Protein AF-A0A9E2R4L1-F1 (afdb_monomer)

Foldseek 3Di:
DVVVVVVVVVVVVVVVVCCVQVPDFQQDDQCVVFP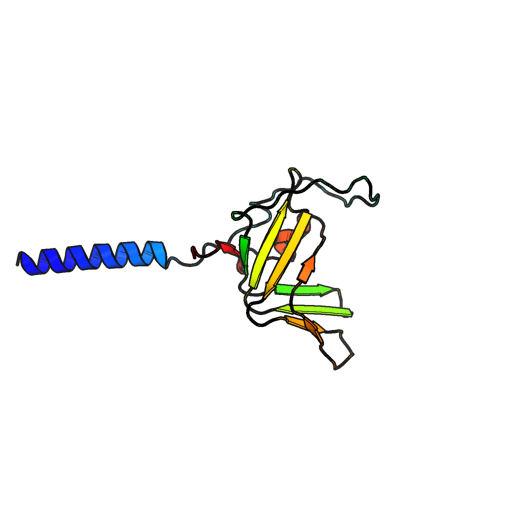APDPDDDPDPVPDDDKDWDPQQKWKFQKFWDDDDQAKIKIAGIWIKGFIHDNRGTFKMKTAGPVFIWIDHHPDPDIDTGGMDIDGDDRVCCCVRGPSVGIGHDNDD

Sequence (141 aa):
MKKILWIVAALAVVLGLAAIVYGPPRNIDLLRRYPTTLTAGAVQPDQARPWQFGPEDVFQLSRFCLQVGDQLKVETGPAKLGIGYCRDGAVWAIVIPAEGGKLSRFGVGASEDIAHVWLRFHPRQIDRLFPPTTVSAASAT

Nearest PDB structures (foldseek):
  4leh-assembly1_C  TM=2.969E-01  e=1.687E+00  [Clostridium] scindens ATCC 35704
  6gb6-assembly1_A  TM=3.590E-01  e=1.137E+00  Mus musculus
  3p4o-assembly2_D  TM=3.772E-01  e=1.137E+00  Mus musculus
  5oqh-assembly2_B  TM=3.725E-01  e=1.137E+00  Mus musculus
  7fj7-assembly1_B  TM=2.885E-01  e=3.320E+00  Klebsiella pneumoniae

pLDDT: mean 87.54, std 12.52, range [42.22,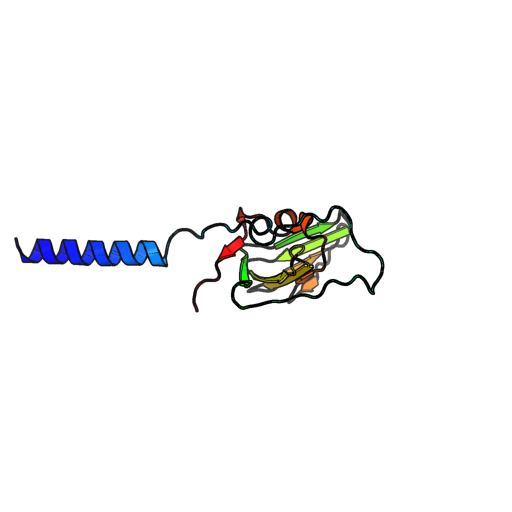 98.38]

Radius of gyration: 20.44 Å; Cα contacts (8 Å, |Δi|>4): 247; chains: 1; bounding box: 53×32×68 Å

Structure (mmCIF, N/CA/C/O backbone):
data_AF-A0A9E2R4L1-F1
#
_entry.id   AF-A0A9E2R4L1-F1
#
loop_
_atom_site.group_PDB
_atom_site.id
_atom_site.type_symbol
_atom_site.label_atom_id
_atom_site.label_alt_id
_atom_site.label_comp_id
_atom_site.label_asym_id
_atom_site.label_entity_id
_atom_site.label_seq_id
_atom_site.pdbx_PDB_ins_code
_atom_site.Cartn_x
_atom_site.Cartn_y
_atom_site.Cartn_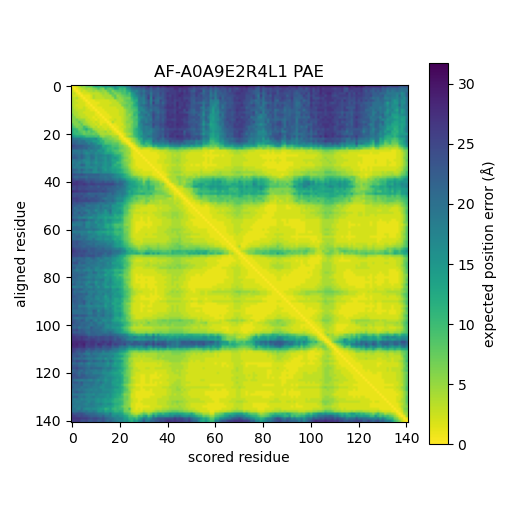z
_atom_site.occupancy
_atom_site.B_iso_or_equiv
_atom_site.auth_seq_id
_atom_site.auth_comp_id
_atom_site.auth_asym_id
_atom_site.auth_atom_id
_atom_site.pdbx_PDB_model_num
ATOM 1 N N . MET A 1 1 ? -29.889 14.119 -44.409 1.00 60.28 1 MET A N 1
ATOM 2 C CA . MET A 1 1 ? -29.086 12.883 -44.229 1.00 60.28 1 MET A CA 1
ATOM 3 C C . MET A 1 1 ? -27.635 13.166 -43.831 1.00 60.28 1 MET A C 1
ATOM 5 O O . MET A 1 1 ? -27.230 12.715 -42.772 1.00 60.28 1 MET A O 1
ATOM 9 N N . LYS A 1 2 ? -26.873 13.978 -44.582 1.00 60.66 2 LYS A N 1
ATOM 10 C CA . LYS A 1 2 ? -25.452 14.280 -44.283 1.00 60.66 2 LYS A CA 1
ATOM 11 C C . LYS A 1 2 ? -25.197 14.863 -42.877 1.00 60.66 2 LYS A C 1
ATOM 13 O O . LYS A 1 2 ? -24.277 14.426 -42.206 1.00 60.66 2 LYS A O 1
ATOM 18 N N . LYS A 1 3 ? -26.041 15.788 -42.394 1.00 61.03 3 LYS A N 1
ATOM 19 C CA . LYS A 1 3 ? -25.921 16.394 -41.045 1.00 61.03 3 LYS A CA 1
ATOM 20 C C . LYS A 1 3 ? -26.089 15.383 -39.899 1.00 61.03 3 LYS A C 1
ATOM 22 O O . LYS A 1 3 ? -25.375 15.470 -38.912 1.00 61.03 3 LYS A O 1
ATOM 27 N N . ILE A 1 4 ? -26.988 14.411 -40.057 1.00 68.19 4 ILE A N 1
ATOM 28 C CA . ILE A 1 4 ? -27.225 13.350 -39.063 1.00 68.19 4 ILE A CA 1
ATOM 29 C C . ILE A 1 4 ? -26.000 12.432 -38.978 1.00 68.19 4 ILE A C 1
ATOM 31 O O . ILE A 1 4 ? -25.573 12.087 -37.884 1.00 68.19 4 ILE A O 1
ATOM 35 N N . LEU A 1 5 ? -25.374 12.124 -40.118 1.00 71.88 5 LEU A N 1
ATOM 36 C CA . LEU A 1 5 ? -24.152 11.321 -40.166 1.00 71.88 5 LEU A CA 1
ATOM 37 C C . LEU A 1 5 ? -22.973 11.998 -39.438 1.00 71.88 5 LEU A C 1
ATOM 39 O O . LEU A 1 5 ? -22.251 11.331 -38.704 1.00 71.88 5 LEU A O 1
ATOM 43 N N . TRP A 1 6 ? -22.816 13.321 -39.577 1.00 69.88 6 TRP A N 1
ATOM 44 C CA . TRP A 1 6 ? -21.791 14.085 -38.849 1.00 69.88 6 TRP A CA 1
ATOM 45 C C . TRP A 1 6 ? -22.034 14.126 -37.337 1.00 69.88 6 TRP A C 1
ATOM 47 O O . TRP A 1 6 ? -21.083 14.007 -36.570 1.00 69.88 6 TRP A O 1
ATOM 57 N N . ILE A 1 7 ? -23.292 14.249 -36.902 1.00 77.00 7 ILE A N 1
ATOM 58 C CA . ILE A 1 7 ? -23.648 14.241 -35.474 1.00 77.00 7 ILE A CA 1
ATOM 59 C C . ILE A 1 7 ? -23.361 12.869 -34.856 1.00 77.00 7 ILE A C 1
ATOM 61 O O . ILE A 1 7 ? -22.771 12.794 -33.783 1.00 77.00 7 ILE A O 1
ATOM 65 N N . VAL A 1 8 ? -23.720 11.784 -35.548 1.00 77.88 8 VAL A N 1
ATOM 66 C CA . VAL A 1 8 ? -23.454 10.416 -35.077 1.00 77.88 8 VAL A CA 1
ATOM 67 C C . VAL A 1 8 ? -21.949 10.144 -34.998 1.00 77.88 8 VAL A C 1
ATOM 69 O O . VAL A 1 8 ? -21.483 9.589 -34.006 1.00 77.88 8 VAL A O 1
ATOM 72 N N . ALA A 1 9 ? -21.173 10.588 -35.992 1.00 75.62 9 ALA A N 1
ATOM 73 C CA . ALA A 1 9 ? -19.717 10.452 -35.975 1.00 75.62 9 ALA A CA 1
ATOM 74 C C . ALA A 1 9 ? -19.071 11.251 -34.828 1.00 75.62 9 ALA A C 1
ATOM 76 O O . ALA A 1 9 ? -18.224 10.720 -34.114 1.00 75.62 9 ALA A O 1
ATOM 77 N N . ALA A 1 10 ? -19.502 12.496 -34.604 1.00 78.69 10 ALA A N 1
ATOM 78 C C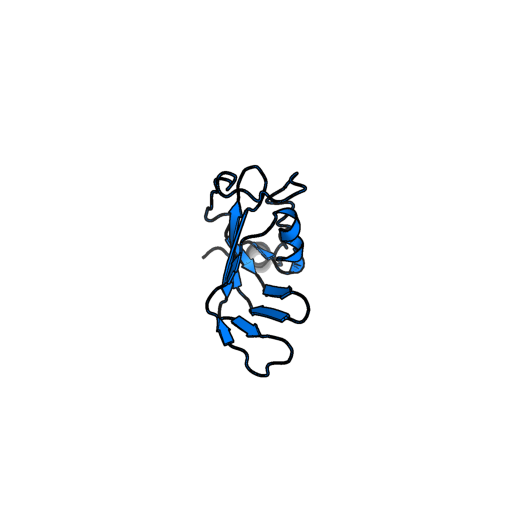A . ALA A 1 10 ? -19.007 13.317 -33.501 1.00 78.69 10 ALA A CA 1
ATOM 79 C C . ALA A 1 10 ? -19.344 12.703 -32.130 1.00 78.69 10 ALA A C 1
ATOM 81 O O . ALA A 1 10 ? -18.486 12.648 -31.251 1.00 78.69 10 ALA A O 1
ATOM 82 N N . LEU A 1 11 ? -20.561 12.174 -31.963 1.00 82.25 11 LEU A N 1
ATOM 83 C CA . LEU A 1 11 ? -20.983 11.517 -30.725 1.00 82.25 11 LEU A CA 1
ATOM 84 C C . LEU A 1 11 ? -20.169 10.243 -30.443 1.00 82.25 11 LEU A C 1
ATOM 86 O O . LEU A 1 11 ? -19.769 10.014 -29.304 1.00 82.25 11 LEU A O 1
ATOM 90 N N . ALA A 1 12 ? -19.869 9.445 -31.471 1.00 79.25 12 ALA A N 1
ATOM 91 C CA . ALA A 1 12 ? -19.036 8.250 -31.335 1.00 79.25 12 ALA A CA 1
ATOM 92 C C . ALA A 1 12 ? -17.595 8.581 -30.908 1.00 79.25 12 ALA A C 1
ATOM 94 O O . ALA A 1 12 ? -17.023 7.873 -30.081 1.00 79.25 12 ALA A O 1
ATOM 95 N N . VAL A 1 13 ? -17.023 9.680 -31.414 1.00 83.00 13 VAL A N 1
ATOM 96 C CA . VAL A 1 13 ? -15.686 10.151 -31.012 1.00 83.00 13 VAL A CA 1
ATOM 97 C C . VAL A 1 13 ? -15.677 10.613 -29.554 1.00 83.00 13 VAL A C 1
ATOM 99 O O . VAL A 1 13 ? -14.777 10.241 -28.804 1.00 83.00 13 VAL A O 1
ATOM 102 N N . VAL A 1 14 ? -16.697 11.363 -29.124 1.00 80.00 14 VAL A N 1
ATOM 103 C CA . VAL A 1 14 ? -16.821 11.815 -27.727 1.00 80.00 14 VAL A CA 1
ATOM 104 C C . VAL A 1 14 ? -16.988 10.628 -26.776 1.00 80.00 14 VAL A C 1
ATOM 106 O O . VAL A 1 14 ? -16.314 10.572 -25.750 1.00 80.00 14 VAL A O 1
ATOM 109 N N . LEU A 1 15 ? -17.822 9.645 -27.129 1.00 74.81 15 LEU A N 1
ATOM 110 C CA . LEU A 1 15 ? -18.002 8.427 -26.332 1.00 74.81 15 LEU A CA 1
ATOM 111 C C . LEU A 1 15 ? -16.727 7.571 -26.278 1.00 74.81 15 LEU A C 1
ATOM 113 O O . LEU A 1 15 ? -16.385 7.056 -25.216 1.00 74.81 15 LEU A O 1
ATOM 117 N N . GLY A 1 16 ? -15.993 7.454 -27.389 1.00 69.00 16 GLY A N 1
ATOM 118 C CA . GLY A 1 16 ? -14.711 6.747 -27.431 1.00 69.00 16 GLY A CA 1
ATOM 119 C C . GLY A 1 16 ? -13.643 7.404 -26.553 1.00 69.00 16 GLY A C 1
ATOM 120 O O . GLY A 1 16 ? -12.958 6.718 -25.798 1.00 69.00 16 GLY A O 1
ATOM 121 N N . LEU A 1 17 ? -13.544 8.736 -26.587 1.00 68.56 17 LEU A N 1
ATOM 122 C CA . LEU A 1 17 ? -12.639 9.501 -25.724 1.00 68.56 17 LEU A CA 1
ATOM 123 C C . LEU A 1 17 ? -13.037 9.398 -24.247 1.00 68.56 17 LEU A C 1
ATOM 125 O O . LEU A 1 17 ? -12.174 9.188 -23.397 1.00 68.56 17 LEU A O 1
ATOM 129 N N . ALA A 1 18 ? -14.333 9.462 -23.936 1.00 64.94 18 ALA A N 1
ATOM 130 C CA . ALA A 1 18 ? -14.827 9.272 -22.576 1.00 64.94 18 ALA A CA 1
ATOM 131 C C . ALA A 1 18 ? -14.498 7.868 -22.043 1.00 64.94 18 ALA A C 1
ATOM 133 O O . ALA A 1 18 ? -14.073 7.740 -20.903 1.00 64.94 18 ALA A O 1
ATOM 134 N N . ALA A 1 19 ? -14.602 6.815 -22.856 1.00 59.84 19 ALA A N 1
ATOM 135 C CA . ALA A 1 19 ? -14.234 5.461 -22.437 1.00 59.84 19 ALA A CA 1
ATOM 136 C C . ALA A 1 19 ? -12.723 5.288 -22.170 1.00 59.84 19 ALA A C 1
ATOM 138 O O . ALA A 1 19 ? -12.340 4.449 -21.357 1.00 59.84 19 ALA A O 1
ATOM 139 N N . ILE A 1 20 ? -11.863 6.077 -22.825 1.00 61.88 20 ILE A N 1
ATOM 140 C CA . ILE A 1 20 ? -10.413 6.085 -22.568 1.00 61.88 20 ILE A CA 1
ATOM 141 C C . ILE A 1 20 ? -10.096 6.823 -21.260 1.00 61.88 20 ILE A C 1
ATOM 143 O O . ILE A 1 20 ? -9.261 6.360 -20.487 1.00 61.88 20 ILE A O 1
ATOM 147 N N . VAL A 1 21 ? -10.775 7.944 -20.997 1.00 61.41 21 VAL A N 1
ATOM 148 C CA . VAL A 1 21 ? -10.563 8.771 -19.795 1.00 61.41 21 VAL A CA 1
ATOM 149 C C . VAL A 1 21 ? -11.216 8.159 -18.548 1.00 61.41 21 VAL A C 1
ATOM 151 O O . VAL A 1 21 ? -10.644 8.212 -17.465 1.00 61.41 21 VAL A O 1
ATOM 154 N N . TYR A 1 22 ? -12.389 7.544 -18.702 1.00 60.16 22 TYR A N 1
ATOM 155 C CA . TYR A 1 22 ? -13.217 6.991 -17.621 1.00 60.16 22 TYR A CA 1
ATOM 156 C C . TYR A 1 22 ? -13.308 5.461 -17.656 1.00 60.16 22 TYR A C 1
ATOM 158 O O . TYR A 1 22 ? -14.245 4.878 -17.106 1.00 60.16 22 TYR A O 1
ATOM 166 N N . GLY A 1 23 ? -12.362 4.794 -18.322 1.00 58.12 23 GLY A N 1
ATOM 167 C CA . GLY A 1 23 ? -12.271 3.338 -18.287 1.00 58.12 23 GLY A CA 1
ATOM 168 C C . GLY A 1 23 ? -12.199 2.831 -16.840 1.00 58.12 23 GLY A C 1
ATOM 169 O O . GLY A 1 23 ? -11.690 3.541 -15.968 1.00 58.12 23 GLY A O 1
ATOM 170 N N . PRO A 1 24 ? -12.708 1.618 -16.552 1.00 59.19 24 PRO A N 1
ATOM 171 C CA . PRO A 1 24 ? -12.675 1.083 -15.200 1.00 59.19 24 PRO A CA 1
ATOM 172 C C . PRO A 1 24 ? -11.231 1.085 -14.681 1.00 59.19 24 PRO A C 1
ATOM 174 O O . PRO A 1 24 ? -10.313 0.777 -15.455 1.00 59.19 24 PRO A O 1
ATOM 177 N N . PRO A 1 25 ? -11.014 1.432 -13.398 1.00 62.41 25 PRO A N 1
ATOM 178 C CA . PRO A 1 25 ? -9.681 1.464 -12.824 1.00 62.41 25 PRO A CA 1
ATOM 179 C C . PRO A 1 25 ? -9.023 0.108 -13.058 1.00 62.41 25 PRO A C 1
ATOM 181 O O . PRO A 1 25 ? -9.527 -0.938 -12.644 1.00 62.41 25 PRO A O 1
ATOM 184 N N . ARG A 1 26 ? -7.908 0.116 -13.792 1.00 76.94 26 ARG A N 1
ATOM 185 C CA . ARG A 1 26 ? -7.116 -1.094 -13.968 1.00 76.94 26 ARG A CA 1
ATOM 186 C C . ARG A 1 26 ? -6.462 -1.387 -12.631 1.00 76.94 26 ARG A C 1
ATOM 188 O O . ARG A 1 26 ? -5.591 -0.638 -12.196 1.00 76.94 26 ARG A O 1
ATOM 195 N N . ASN A 1 27 ? -6.920 -2.461 -12.003 1.00 89.88 27 ASN A N 1
ATOM 196 C CA . ASN A 1 27 ? -6.319 -3.001 -10.798 1.00 89.88 27 ASN A CA 1
ATOM 197 C C . ASN A 1 27 ? -4.837 -3.297 -11.052 1.00 89.88 27 ASN A C 1
ATOM 199 O O . ASN A 1 27 ? -4.494 -3.937 -12.052 1.00 89.88 27 ASN A O 1
ATOM 203 N N . ILE A 1 28 ? -3.966 -2.810 -10.173 1.00 93.94 28 ILE A N 1
ATOM 204 C CA . ILE A 1 28 ? -2.518 -2.988 -10.285 1.00 93.94 28 ILE A CA 1
ATOM 205 C C . ILE A 1 28 ? -2.075 -4.051 -9.289 1.00 93.94 28 ILE A C 1
ATOM 207 O O . ILE A 1 28 ? -2.278 -3.928 -8.086 1.00 93.94 28 ILE A O 1
ATOM 211 N N . ASP A 1 29 ? -1.429 -5.083 -9.815 1.00 96.25 29 ASP A N 1
ATOM 212 C CA . ASP A 1 29 ? -0.709 -6.079 -9.031 1.00 96.25 29 ASP A CA 1
ATOM 213 C C . ASP A 1 29 ? 0.678 -5.520 -8.677 1.00 96.25 29 ASP A C 1
ATOM 215 O O . ASP A 1 29 ? 1.542 -5.343 -9.547 1.00 96.25 29 ASP A O 1
ATOM 219 N N . LEU A 1 30 ? 0.864 -5.182 -7.399 1.00 97.56 30 LEU A N 1
ATOM 220 C CA . LEU A 1 30 ? 2.085 -4.544 -6.925 1.00 97.56 30 LEU A CA 1
ATOM 221 C C . LEU A 1 30 ? 3.241 -5.532 -6.780 1.00 97.56 30 LEU A C 1
ATOM 223 O O . LEU A 1 30 ? 4.384 -5.128 -6.989 1.00 97.56 30 LEU A O 1
ATOM 227 N N . LEU A 1 31 ? 2.992 -6.810 -6.488 1.00 97.25 31 LEU A N 1
ATOM 228 C CA . LEU A 1 31 ? 4.052 -7.818 -6.491 1.00 97.25 31 LEU A CA 1
ATOM 229 C C . LEU A 1 31 ? 4.577 -8.072 -7.904 1.00 97.25 31 LEU A C 1
ATOM 231 O O . LEU A 1 31 ? 5.777 -8.271 -8.091 1.00 97.25 31 LEU A O 1
ATOM 235 N N . ARG A 1 32 ? 3.712 -8.006 -8.920 1.00 96.69 32 ARG A N 1
ATOM 236 C CA . ARG A 1 32 ? 4.142 -8.047 -10.321 1.00 96.69 32 ARG A CA 1
ATOM 237 C C . ARG A 1 32 ? 4.899 -6.783 -10.725 1.00 96.69 32 ARG A C 1
ATOM 239 O O . ARG A 1 32 ? 5.833 -6.871 -11.522 1.00 96.69 32 ARG A O 1
ATOM 246 N N . ARG A 1 33 ? 4.510 -5.616 -10.197 1.00 96.62 33 ARG A N 1
ATOM 247 C CA . ARG A 1 33 ? 5.198 -4.335 -10.440 1.00 96.62 33 ARG A CA 1
ATOM 248 C C . ARG A 1 33 ? 6.575 -4.275 -9.772 1.00 96.62 33 ARG A C 1
ATOM 250 O O . ARG A 1 33 ? 7.513 -3.786 -10.397 1.00 96.62 33 ARG A O 1
ATOM 257 N N . TYR A 1 34 ? 6.694 -4.790 -8.549 1.00 97.19 34 TYR A N 1
ATOM 258 C CA . TYR A 1 34 ? 7.913 -4.816 -7.737 1.00 97.19 34 TYR A CA 1
ATOM 259 C C . TYR A 1 34 ? 8.256 -6.259 -7.328 1.00 97.19 34 TYR A C 1
ATOM 261 O O . TYR A 1 34 ? 8.094 -6.631 -6.159 1.00 97.19 34 TYR A O 1
ATOM 269 N N . PRO A 1 35 ? 8.725 -7.093 -8.275 1.00 97.00 35 PRO A N 1
ATOM 270 C CA . PRO A 1 35 ? 8.990 -8.499 -8.010 1.00 97.00 35 PRO A CA 1
ATOM 271 C C . PRO A 1 35 ? 10.102 -8.672 -6.977 1.00 97.00 35 PRO A C 1
ATOM 273 O O . PRO A 1 35 ? 11.017 -7.858 -6.861 1.00 97.00 35 PRO A O 1
ATOM 276 N N . THR A 1 36 ? 10.042 -9.777 -6.239 1.00 95.62 36 THR A N 1
ATOM 277 C CA . THR A 1 36 ? 11.040 -10.106 -5.223 1.00 95.62 36 THR A CA 1
ATOM 278 C C . THR A 1 36 ? 11.385 -11.587 -5.247 1.00 95.62 36 THR A C 1
ATOM 280 O O . THR A 1 36 ? 10.514 -12.451 -5.357 1.00 95.62 36 THR A O 1
ATOM 283 N N . THR A 1 37 ? 12.668 -11.892 -5.086 1.00 94.38 37 THR A N 1
ATOM 284 C CA . THR A 1 37 ? 13.159 -13.256 -4.846 1.00 94.38 37 THR A CA 1
ATOM 285 C C . THR A 1 37 ? 13.474 -13.498 -3.372 1.00 94.38 37 THR A C 1
ATOM 287 O O . THR A 1 37 ? 13.697 -14.643 -2.981 1.00 94.38 37 THR A O 1
ATOM 290 N N . LEU A 1 38 ? 13.437 -12.453 -2.534 1.00 89.69 38 LEU A N 1
ATOM 291 C CA . LEU A 1 38 ? 13.780 -12.540 -1.118 1.00 89.69 38 LEU A CA 1
ATOM 292 C C . LEU A 1 38 ? 12.834 -13.490 -0.393 1.00 89.69 38 LEU A C 1
ATOM 294 O O . LEU A 1 38 ? 11.617 -13.395 -0.536 1.00 89.69 38 LEU A O 1
ATOM 298 N N . THR A 1 39 ? 13.398 -14.404 0.386 1.00 87.00 39 THR A N 1
ATOM 299 C CA . THR A 1 39 ? 12.668 -15.401 1.181 1.00 87.00 39 THR A CA 1
ATOM 300 C C . THR A 1 39 ? 12.664 -15.079 2.672 1.00 87.00 39 THR A C 1
ATOM 302 O O . THR A 1 39 ? 11.833 -15.621 3.396 1.00 87.00 39 THR A O 1
ATOM 305 N N . ALA A 1 40 ? 13.574 -14.215 3.125 1.00 84.44 40 ALA A N 1
ATOM 306 C CA . ALA A 1 40 ? 13.778 -13.874 4.524 1.00 84.44 40 ALA A CA 1
ATOM 307 C C . ALA A 1 40 ? 14.116 -12.387 4.697 1.00 84.44 40 ALA A C 1
ATOM 309 O O . ALA A 1 40 ? 14.636 -11.730 3.790 1.00 84.44 40 ALA A O 1
ATOM 310 N N . GLY A 1 41 ? 13.823 -11.868 5.891 1.00 76.31 41 GLY A N 1
ATOM 311 C CA . GLY A 1 41 ? 14.218 -10.523 6.295 1.00 76.31 41 GLY A CA 1
ATOM 312 C C . GLY A 1 41 ? 15.704 -10.437 6.644 1.00 76.31 41 GLY A C 1
ATOM 313 O O . GLY A 1 41 ? 16.315 -11.414 7.071 1.00 76.31 41 GLY A O 1
ATOM 314 N N . ALA A 1 42 ? 16.263 -9.242 6.487 1.00 76.31 42 ALA A N 1
ATOM 315 C CA . ALA A 1 42 ? 17.555 -8.880 7.049 1.00 76.31 42 ALA A CA 1
ATOM 316 C C . ALA A 1 42 ? 17.342 -8.332 8.467 1.00 76.31 42 ALA A C 1
ATOM 318 O O . ALA A 1 42 ? 16.466 -7.492 8.672 1.00 76.31 42 ALA A O 1
ATOM 319 N N . VAL A 1 43 ? 18.116 -8.818 9.437 1.00 76.00 43 VAL A N 1
ATOM 320 C CA . VAL A 1 43 ? 18.008 -8.408 10.852 1.00 76.00 43 VAL A CA 1
ATOM 321 C C . VAL A 1 43 ? 19.096 -7.418 11.269 1.00 76.00 43 VAL A C 1
ATOM 323 O O . VAL A 1 43 ? 19.017 -6.848 12.353 1.00 76.00 43 VAL A O 1
ATOM 326 N N . GLN A 1 44 ? 20.102 -7.197 10.419 1.00 82.38 44 GLN A N 1
ATOM 327 C CA . GLN A 1 44 ? 21.215 -6.292 10.699 1.00 82.38 44 GLN A CA 1
ATOM 328 C C . GLN A 1 44 ? 20.960 -4.916 10.046 1.00 82.38 44 GLN A C 1
ATOM 330 O O . GLN A 1 44 ? 20.580 -4.867 8.873 1.00 82.38 44 GLN A O 1
ATOM 335 N N . PRO A 1 45 ? 21.125 -3.791 10.770 1.00 77.56 45 PRO A N 1
ATOM 336 C CA . PRO A 1 45 ? 20.806 -2.457 10.245 1.00 77.56 45 PRO A CA 1
ATOM 337 C C . PRO A 1 45 ? 21.612 -2.029 9.010 1.00 77.56 45 PRO A C 1
ATOM 339 O O . PRO A 1 45 ? 21.092 -1.321 8.151 1.00 77.56 45 PRO A O 1
ATOM 342 N N . ASP A 1 46 ? 22.862 -2.472 8.897 1.00 82.62 46 ASP A N 1
ATOM 343 C CA . ASP A 1 46 ? 23.760 -2.228 7.760 1.00 82.62 46 ASP A CA 1
ATOM 344 C C . ASP A 1 46 ? 23.326 -2.955 6.475 1.00 82.62 46 ASP A C 1
ATOM 346 O O . ASP A 1 46 ? 23.762 -2.610 5.379 1.00 82.62 46 ASP A O 1
ATOM 350 N N . GLN A 1 47 ? 22.399 -3.907 6.587 1.00 82.06 47 GLN A N 1
ATOM 351 C CA . GLN A 1 47 ? 21.761 -4.586 5.459 1.00 82.06 47 GLN A CA 1
ATOM 352 C C . GLN A 1 47 ? 20.507 -3.850 4.953 1.00 82.06 47 GLN A C 1
ATOM 354 O O . GLN A 1 47 ? 19.762 -4.383 4.120 1.00 82.06 47 GLN A O 1
ATOM 359 N N . ALA A 1 48 ? 20.238 -2.633 5.443 1.00 81.12 48 ALA A N 1
ATOM 360 C CA . ALA A 1 48 ? 19.183 -1.790 4.900 1.00 81.12 48 ALA A CA 1
ATOM 361 C C . ALA A 1 48 ? 19.426 -1.544 3.403 1.00 81.12 48 ALA A C 1
ATOM 363 O O . ALA A 1 48 ? 20.454 -1.015 2.987 1.00 81.12 48 ALA A O 1
ATOM 364 N N . ARG A 1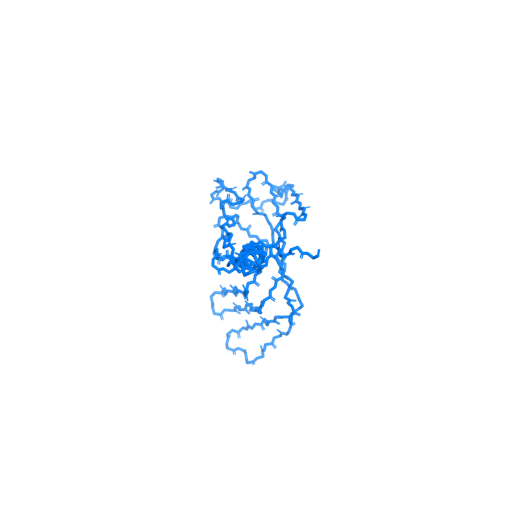 49 ? 18.457 -1.937 2.572 1.00 84.25 49 ARG A N 1
ATOM 365 C CA . ARG A 1 49 ? 18.577 -1.797 1.118 1.00 84.25 49 ARG A CA 1
ATOM 366 C C . ARG A 1 49 ? 18.413 -0.326 0.709 1.00 84.25 49 ARG A C 1
ATOM 368 O O . ARG A 1 49 ? 17.496 0.324 1.227 1.00 84.25 49 ARG A O 1
ATOM 375 N N . PRO A 1 50 ? 19.236 0.182 -0.230 1.00 90.19 50 PRO A N 1
ATOM 376 C CA . PRO A 1 50 ? 18.992 1.484 -0.842 1.00 90.19 50 PRO A CA 1
ATOM 377 C C . PRO A 1 50 ? 17.638 1.454 -1.547 1.00 90.19 50 PRO A C 1
ATOM 379 O O . PRO A 1 50 ? 17.200 0.388 -1.979 1.00 90.19 50 PRO A O 1
ATOM 382 N N . TRP A 1 51 ? 16.974 2.598 -1.660 1.00 94.44 51 TRP A N 1
ATOM 383 C CA . TRP A 1 51 ? 15.656 2.680 -2.277 1.00 94.44 51 TRP A CA 1
ATOM 384 C C . TRP A 1 51 ? 15.519 3.916 -3.151 1.00 94.44 51 TRP A C 1
ATOM 386 O O . TRP A 1 51 ? 16.206 4.914 -2.948 1.00 94.44 51 TRP A O 1
ATOM 396 N N . GLN A 1 52 ? 14.607 3.823 -4.109 1.00 97.25 52 GLN A N 1
ATOM 397 C CA . GLN A 1 52 ? 14.178 4.912 -4.972 1.00 97.25 52 GLN A CA 1
ATOM 398 C C . GLN A 1 52 ? 12.651 5.027 -4.943 1.00 97.25 52 GLN A C 1
ATOM 400 O O . GLN A 1 52 ? 11.954 4.093 -4.536 1.00 97.25 52 GLN A O 1
ATOM 405 N N . PHE A 1 53 ? 12.157 6.199 -5.326 1.00 97.19 53 PHE A N 1
ATOM 406 C CA . PHE A 1 53 ? 10.741 6.539 -5.375 1.00 97.19 53 PHE A CA 1
ATOM 407 C C . PHE A 1 53 ? 10.545 7.658 -6.399 1.00 97.19 53 PHE A C 1
ATOM 409 O O . PHE A 1 53 ? 11.246 8.671 -6.335 1.00 97.19 53 PHE A O 1
ATOM 416 N N . GLY A 1 54 ? 9.611 7.467 -7.326 1.00 95.56 54 GLY A N 1
ATOM 417 C CA . GLY A 1 54 ? 9.236 8.446 -8.339 1.00 95.56 54 GLY A CA 1
ATOM 418 C C . GLY A 1 54 ? 7.717 8.621 -8.460 1.00 95.56 54 GLY A C 1
ATOM 419 O O . GLY A 1 54 ? 6.944 7.903 -7.820 1.00 95.56 54 GLY A O 1
ATOM 420 N N . PRO A 1 55 ? 7.256 9.585 -9.277 1.00 94.75 55 PRO A N 1
ATOM 421 C CA . PRO A 1 55 ? 5.830 9.807 -9.529 1.00 94.75 55 PRO A CA 1
ATOM 422 C C . PRO A 1 55 ? 5.083 8.565 -10.045 1.00 94.75 55 PRO A C 1
ATOM 424 O O . PRO A 1 55 ? 3.896 8.405 -9.772 1.00 94.75 55 PRO A O 1
ATOM 427 N N . GLU A 1 56 ? 5.764 7.671 -10.763 1.00 94.75 56 GLU A N 1
ATOM 428 C CA . GLU A 1 56 ? 5.224 6.409 -11.280 1.00 94.75 56 GLU A CA 1
ATOM 429 C C . GLU A 1 56 ? 4.970 5.342 -10.205 1.00 94.75 56 GLU A C 1
ATOM 431 O O . GLU A 1 56 ? 4.333 4.324 -10.487 1.00 94.75 56 GLU A O 1
ATOM 436 N N . ASP A 1 57 ? 5.470 5.566 -8.989 1.00 97.25 57 ASP A N 1
ATOM 437 C CA . ASP A 1 57 ? 5.282 4.695 -7.827 1.00 97.25 57 ASP A CA 1
ATOM 438 C C . ASP A 1 57 ? 4.184 5.218 -6.889 1.00 97.25 57 ASP A C 1
ATOM 440 O O . ASP A 1 57 ? 4.075 4.792 -5.733 1.00 97.25 57 ASP A O 1
ATOM 444 N N . VAL A 1 58 ? 3.380 6.163 -7.390 1.00 97.19 58 VAL A N 1
ATOM 445 C CA . VAL A 1 58 ? 2.186 6.684 -6.730 1.00 97.19 58 VAL A CA 1
ATOM 446 C C . VAL A 1 58 ? 0.938 6.039 -7.329 1.00 97.19 58 VAL A C 1
ATOM 448 O O . VAL A 1 58 ? 0.698 6.068 -8.535 1.00 97.19 58 VAL A O 1
ATOM 451 N N . PHE A 1 59 ? 0.102 5.497 -6.452 1.00 96.94 59 PHE A N 1
ATOM 452 C CA . PHE A 1 59 ? -1.119 4.772 -6.781 1.00 96.94 59 PHE A CA 1
ATOM 453 C C . PHE A 1 59 ? -2.314 5.330 -6.009 1.00 96.94 59 PHE A C 1
ATOM 455 O O . PHE A 1 59 ? -2.162 6.052 -5.020 1.00 96.94 59 PHE A O 1
ATOM 462 N N . GLN A 1 60 ? -3.514 4.952 -6.440 1.00 97.12 60 GLN A N 1
ATOM 463 C CA . GLN A 1 60 ? -4.739 5.132 -5.667 1.00 97.12 60 GLN A CA 1
ATOM 464 C C . GLN A 1 60 ? -5.105 3.832 -4.961 1.00 97.12 60 GLN A C 1
ATOM 466 O O . GLN A 1 60 ? -5.104 2.761 -5.570 1.00 97.12 60 GLN A O 1
ATOM 471 N N . LEU A 1 61 ? -5.462 3.947 -3.687 1.00 97.06 61 LEU A N 1
ATOM 472 C CA . LEU A 1 61 ? -6.060 2.901 -2.875 1.00 97.06 61 LEU A CA 1
ATOM 473 C C . LEU A 1 61 ? -7.532 3.216 -2.641 1.00 97.06 61 LEU A C 1
ATOM 475 O O . LEU A 1 61 ? -7.869 4.319 -2.220 1.00 97.06 61 LEU A O 1
ATOM 479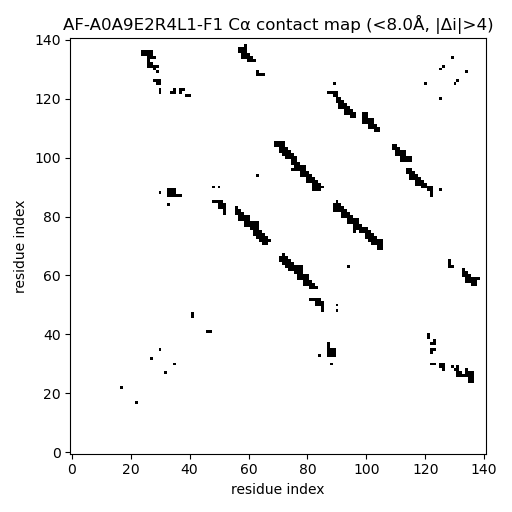 N N . SER A 1 62 ? -8.409 2.234 -2.832 1.00 96.81 62 SER A N 1
ATOM 480 C CA . SER A 1 62 ? -9.816 2.372 -2.432 1.00 96.81 62 SER A CA 1
ATOM 481 C C . SER A 1 62 ? -10.005 2.279 -0.914 1.00 96.81 62 SER A C 1
ATOM 483 O O . SER A 1 62 ? -10.945 2.859 -0.376 1.00 96.81 62 SER A O 1
ATOM 485 N N . ARG A 1 63 ? -9.114 1.553 -0.225 1.00 97.00 63 ARG A N 1
ATOM 486 C CA . ARG A 1 63 ? -9.037 1.419 1.236 1.00 97.00 63 ARG A CA 1
ATOM 487 C C . ARG A 1 63 ? -7.695 0.821 1.655 1.00 97.00 63 ARG A C 1
ATOM 489 O O . ARG A 1 63 ? -7.074 0.108 0.867 1.00 97.00 63 ARG A O 1
ATOM 496 N N . PHE A 1 64 ? -7.309 1.020 2.911 1.00 97.75 64 PHE A N 1
ATOM 497 C CA . PHE A 1 64 ? -6.212 0.289 3.550 1.00 97.75 64 PHE A CA 1
ATOM 498 C C . PHE A 1 64 ? -6.708 -0.379 4.833 1.00 97.75 64 PHE A C 1
ATOM 500 O O . PHE A 1 64 ? -7.455 0.225 5.599 1.00 97.75 64 PHE A O 1
ATOM 507 N N . CYS A 1 65 ? -6.305 -1.629 5.063 1.00 96.50 65 CYS A N 1
ATOM 508 C CA . CYS A 1 65 ? -6.625 -2.363 6.282 1.00 96.50 65 CYS A CA 1
ATOM 509 C C . CYS A 1 65 ? -5.450 -3.261 6.669 1.00 96.50 65 CYS A C 1
ATOM 511 O O . CYS A 1 65 ? -5.131 -4.217 5.962 1.00 96.50 65 CYS A O 1
ATOM 513 N N . LEU A 1 66 ? -4.847 -2.989 7.821 1.00 95.19 66 LEU A N 1
ATOM 514 C CA . LEU A 1 66 ? -3.844 -3.846 8.438 1.00 95.19 66 LEU A CA 1
ATOM 515 C C . LEU A 1 66 ? -4.374 -4.329 9.781 1.00 95.19 66 LEU A C 1
ATOM 517 O O . LEU A 1 66 ? -4.716 -3.521 10.637 1.00 95.19 66 LEU A O 1
ATOM 521 N N . GLN A 1 67 ? -4.386 -5.644 9.976 1.00 93.25 67 GLN A N 1
ATOM 522 C CA . GLN A 1 67 ? -4.724 -6.262 11.251 1.00 93.25 67 GLN A CA 1
ATOM 523 C C . GLN A 1 67 ? -3.587 -7.180 11.706 1.00 93.25 67 GLN A C 1
ATOM 525 O O . GLN A 1 67 ? -3.138 -8.048 10.951 1.00 93.25 67 GLN A O 1
ATOM 530 N N . VAL A 1 68 ? -3.133 -6.988 12.945 1.00 89.19 68 VAL A N 1
ATOM 531 C CA . VAL A 1 68 ? -2.097 -7.800 13.596 1.00 89.19 68 VAL A CA 1
ATOM 532 C C . VAL A 1 68 ? -2.726 -8.511 14.791 1.00 89.19 68 VAL A C 1
ATOM 534 O O . VAL A 1 68 ? -2.854 -7.943 15.879 1.00 89.19 68 VAL A O 1
ATOM 537 N N . GLY A 1 69 ? -3.161 -9.753 14.556 1.00 87.06 69 GLY A N 1
ATOM 538 C CA . GLY A 1 69 ? -3.928 -10.536 15.528 1.00 87.06 69 GLY A CA 1
ATOM 539 C C . GLY A 1 69 ? -5.150 -9.767 16.038 1.00 87.06 69 GLY A C 1
ATOM 540 O O . GLY A 1 69 ? -5.810 -9.060 15.276 1.00 87.06 69 GLY A O 1
ATOM 541 N N . ASP A 1 70 ? -5.378 -9.852 17.346 1.00 82.88 70 ASP A N 1
ATOM 542 C CA . ASP A 1 70 ? -6.415 -9.092 18.055 1.00 82.88 70 ASP A CA 1
ATOM 543 C C . ASP A 1 70 ? -5.817 -7.887 18.800 1.00 82.88 70 ASP A C 1
ATOM 545 O O . ASP A 1 70 ? -6.371 -7.386 19.767 1.00 82.88 70 ASP A O 1
ATOM 549 N N . GLN A 1 71 ? -4.627 -7.423 18.422 1.00 85.56 71 GLN A N 1
ATOM 550 C CA . GLN A 1 71 ? -3.940 -6.367 19.174 1.00 85.56 71 GLN A CA 1
ATOM 551 C C . GLN A 1 71 ? -4.018 -5.015 18.487 1.00 85.56 71 GLN A C 1
ATOM 553 O O . GLN A 1 71 ? -4.037 -3.988 19.161 1.00 85.56 71 GLN A O 1
ATOM 558 N N . LEU A 1 72 ? -4.048 -5.009 17.157 1.00 90.50 72 LEU A N 1
ATOM 559 C CA . LEU A 1 72 ? -3.923 -3.789 16.383 1.00 90.50 72 LEU A CA 1
ATOM 560 C C . LEU A 1 72 ? -4.710 -3.897 15.088 1.00 90.50 72 LEU A C 1
ATOM 562 O O . LEU A 1 72 ? -4.542 -4.859 14.333 1.00 90.50 72 LEU A O 1
ATOM 566 N N . LYS A 1 73 ? -5.501 -2.869 14.806 1.00 94.56 73 LYS A N 1
ATOM 567 C CA . LYS A 1 73 ? -6.146 -2.672 13.519 1.00 94.56 73 LYS A CA 1
ATOM 568 C C . LYS A 1 73 ? -5.955 -1.229 13.067 1.00 94.56 73 LYS A C 1
ATOM 570 O O . LYS A 1 73 ? -6.255 -0.297 13.809 1.00 94.56 73 LYS A O 1
ATOM 575 N N . VAL A 1 74 ? -5.443 -1.070 11.853 1.00 95.75 74 VAL A N 1
ATOM 576 C CA . VAL A 1 74 ? -5.319 0.208 11.152 1.00 95.75 74 VAL A CA 1
ATOM 577 C C . VAL A 1 74 ? -6.251 0.165 9.959 1.00 95.75 74 VAL A C 1
ATOM 579 O O . VAL A 1 74 ? -6.122 -0.731 9.125 1.00 95.75 74 VAL A O 1
ATOM 582 N N . GLU A 1 75 ? -7.153 1.131 9.858 1.00 96.62 75 GLU A N 1
ATOM 583 C CA . GLU A 1 75 ? -8.081 1.247 8.737 1.00 96.62 75 GLU A CA 1
ATOM 584 C C . GLU A 1 75 ? -8.119 2.662 8.187 1.00 96.62 75 GLU A C 1
ATOM 586 O O . GLU A 1 75 ? -8.112 3.641 8.930 1.00 96.62 75 GLU A O 1
ATOM 591 N N . THR A 1 76 ? -8.195 2.767 6.866 1.00 97.12 76 THR A N 1
ATOM 592 C CA . THR A 1 76 ? -8.396 4.036 6.170 1.00 97.12 76 THR A CA 1
ATOM 593 C C . THR A 1 76 ? -9.405 3.846 5.045 1.00 97.12 76 THR A C 1
ATOM 595 O O . THR A 1 76 ? -9.502 2.763 4.457 1.00 97.12 76 THR A O 1
ATOM 598 N N . GLY A 1 77 ? -10.112 4.923 4.703 1.00 95.69 77 GLY A N 1
ATOM 599 C CA . GLY A 1 77 ? -10.859 5.014 3.450 1.00 95.69 77 GLY A CA 1
ATOM 600 C C . GLY A 1 77 ? -9.931 5.160 2.232 1.00 95.69 77 GLY A C 1
ATOM 601 O O . GLY A 1 77 ? -8.756 4.768 2.303 1.00 95.69 77 GLY A O 1
ATOM 602 N N . PRO A 1 78 ? -10.434 5.741 1.127 1.00 97.12 78 PRO A N 1
ATOM 603 C CA . PRO A 1 78 ? -9.631 6.034 -0.053 1.00 97.12 78 PRO A CA 1
ATOM 604 C C . PRO A 1 78 ? -8.356 6.809 0.288 1.00 97.12 78 PRO A C 1
ATOM 606 O O . PRO A 1 78 ? -8.361 7.702 1.140 1.00 97.12 78 PRO A O 1
ATOM 609 N N . ALA A 1 79 ? -7.254 6.462 -0.369 1.00 97.44 79 ALA A N 1
ATOM 610 C CA . ALA A 1 79 ? -5.936 6.991 -0.048 1.00 97.44 79 ALA A CA 1
ATOM 611 C C . ALA A 1 79 ? -5.026 7.048 -1.276 1.00 97.44 79 ALA A C 1
ATOM 613 O O . ALA A 1 79 ? -5.158 6.251 -2.200 1.00 97.44 79 ALA A O 1
ATOM 614 N N . LYS A 1 80 ? -4.029 7.932 -1.244 1.00 97.75 80 LYS A N 1
ATOM 615 C CA . LYS A 1 80 ? -2.854 7.810 -2.112 1.00 97.75 80 LYS A CA 1
ATOM 616 C C . LYS A 1 80 ? -1.864 6.838 -1.480 1.00 97.75 80 LYS A C 1
ATOM 618 O O . LYS A 1 80 ? -1.660 6.857 -0.266 1.00 97.75 80 LYS A O 1
ATOM 623 N N . LEU A 1 81 ? -1.233 6.018 -2.307 1.00 98.19 81 LEU A N 1
ATOM 624 C CA . LEU A 1 81 ? -0.204 5.062 -1.911 1.00 98.19 81 LEU A CA 1
ATOM 625 C C . LEU A 1 81 ? 1.098 5.403 -2.620 1.00 98.19 81 LEU A C 1
ATOM 627 O O . LEU A 1 81 ? 1.117 5.448 -3.843 1.00 98.19 81 LEU A O 1
ATOM 631 N N . GLY A 1 82 ? 2.173 5.608 -1.869 1.00 98.19 82 GLY A N 1
ATOM 632 C CA . GLY A 1 82 ? 3.529 5.676 -2.412 1.00 98.19 82 GLY A CA 1
ATOM 633 C C . GLY A 1 82 ? 4.306 4.411 -2.069 1.00 98.19 82 GLY A C 1
ATOM 634 O O . GLY A 1 82 ? 4.255 3.968 -0.920 1.00 98.19 82 GLY A O 1
ATOM 635 N N . ILE A 1 83 ? 5.032 3.848 -3.037 1.00 98.38 83 ILE A N 1
ATOM 636 C CA . ILE A 1 83 ? 5.890 2.672 -2.838 1.00 98.38 83 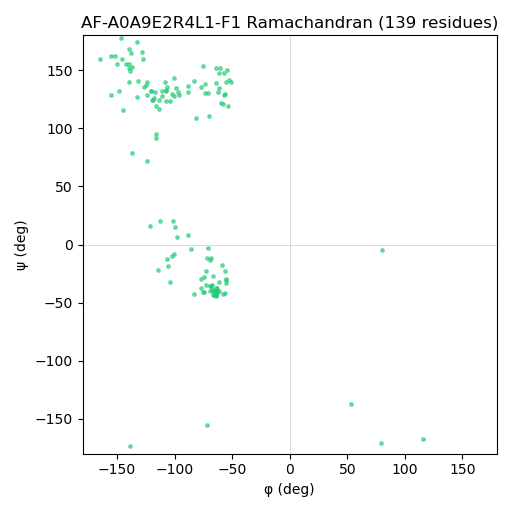ILE A CA 1
ATOM 637 C C . ILE A 1 83 ? 7.353 3.031 -3.078 1.00 98.38 83 ILE A C 1
ATOM 639 O O . ILE A 1 83 ? 7.747 3.369 -4.188 1.00 98.38 83 ILE A O 1
ATOM 643 N N . GLY A 1 84 ? 8.187 2.873 -2.055 1.00 97.81 84 GLY A N 1
ATOM 644 C CA . GLY A 1 84 ? 9.630 2.865 -2.251 1.00 97.81 84 GLY A CA 1
ATOM 645 C C . GLY A 1 84 ? 10.129 1.469 -2.547 1.00 97.81 84 GLY A C 1
ATOM 646 O O . GLY A 1 84 ? 9.757 0.506 -1.868 1.00 97.81 84 GLY A O 1
ATOM 647 N N . TYR A 1 85 ? 11.021 1.353 -3.520 1.00 97.44 85 TYR A N 1
ATOM 648 C CA . TYR A 1 85 ? 11.510 0.060 -3.979 1.00 97.44 85 TYR A CA 1
ATOM 649 C C . TYR A 1 85 ? 13.004 0.077 -4.264 1.00 97.44 85 TYR A C 1
ATOM 651 O O . TYR A 1 85 ? 13.659 1.118 -4.309 1.00 97.44 85 TYR A O 1
ATOM 659 N N . CYS A 1 86 ? 13.543 -1.118 -4.452 1.00 94.81 86 CYS A N 1
ATOM 660 C CA . CYS A 1 86 ? 14.871 -1.341 -4.988 1.00 94.81 86 CYS A CA 1
ATOM 661 C C . CYS A 1 86 ? 14.834 -2.517 -5.969 1.00 94.81 86 CYS A C 1
ATOM 663 O O . CYS A 1 86 ? 13.769 -3.066 -6.259 1.00 94.81 86 CYS A O 1
ATOM 665 N N . ARG A 1 87 ? 16.002 -2.952 -6.452 1.00 93.56 87 ARG A N 1
ATOM 666 C CA . ARG A 1 87 ? 16.104 -4.112 -7.355 1.00 93.56 87 ARG A CA 1
ATOM 667 C C . ARG A 1 87 ? 15.500 -5.407 -6.790 1.00 93.56 87 ARG A C 1
ATOM 669 O O . ARG A 1 87 ? 15.190 -6.307 -7.555 1.00 93.56 87 ARG A O 1
ATOM 676 N N . ASP A 1 88 ? 15.379 -5.510 -5.465 1.00 93.25 88 ASP A N 1
ATOM 677 C CA . ASP A 1 88 ? 14.903 -6.710 -4.770 1.00 93.25 88 ASP A CA 1
ATOM 678 C C . ASP A 1 88 ? 13.406 -6.640 -4.400 1.00 93.25 88 ASP A C 1
ATOM 680 O O . ASP A 1 88 ? 12.906 -7.520 -3.691 1.00 93.25 88 ASP A O 1
ATOM 684 N N . GLY A 1 89 ? 12.700 -5.599 -4.853 1.00 95.81 89 GLY A N 1
ATOM 685 C CA . GLY A 1 89 ? 11.265 -5.395 -4.652 1.00 95.81 89 GLY A CA 1
ATOM 686 C C . GLY A 1 89 ? 10.931 -4.161 -3.810 1.00 95.81 89 GLY A C 1
ATOM 687 O O . GLY A 1 89 ? 11.776 -3.300 -3.554 1.00 95.81 89 GLY A O 1
ATOM 688 N N . ALA A 1 90 ? 9.673 -4.069 -3.379 1.00 96.94 90 ALA A N 1
ATOM 689 C CA . ALA A 1 90 ? 9.177 -2.971 -2.551 1.00 96.94 90 ALA A CA 1
ATOM 690 C C . ALA A 1 90 ? 9.684 -3.060 -1.104 1.00 96.94 90 ALA A C 1
ATOM 692 O O . ALA A 1 90 ? 9.570 -4.103 -0.463 1.00 96.94 90 ALA A O 1
ATOM 693 N N . VAL A 1 91 ? 10.217 -1.959 -0.571 1.00 93.94 91 VAL A N 1
ATOM 694 C CA . VAL A 1 91 ? 10.892 -1.923 0.738 1.00 93.94 91 VAL A CA 1
ATOM 695 C C . VAL A 1 91 ? 10.168 -1.087 1.794 1.00 93.94 91 VAL A C 1
ATOM 697 O O . VAL A 1 91 ? 10.427 -1.250 2.991 1.00 93.94 91 VAL A O 1
ATOM 700 N N . TRP A 1 92 ? 9.314 -0.155 1.382 1.00 96.12 92 TRP A N 1
ATOM 701 C CA . TRP A 1 92 ? 8.460 0.634 2.265 1.00 96.12 92 TRP A CA 1
ATOM 702 C C . TRP A 1 92 ? 7.231 1.130 1.505 1.00 96.12 92 TRP A C 1
ATOM 704 O O . TRP A 1 92 ? 7.218 1.148 0.274 1.00 96.12 92 TRP A O 1
ATOM 714 N N . ALA A 1 93 ? 6.206 1.539 2.248 1.00 98.31 93 ALA A N 1
ATOM 715 C CA . ALA A 1 93 ? 5.037 2.211 1.697 1.00 98.31 93 ALA A CA 1
ATOM 716 C C . ALA A 1 93 ? 4.596 3.367 2.595 1.00 98.31 93 ALA A C 1
ATOM 718 O O . ALA A 1 93 ? 4.733 3.292 3.818 1.00 98.31 93 ALA A O 1
ATOM 719 N N . ILE A 1 94 ? 4.022 4.398 1.979 1.00 98.19 94 ILE A N 1
ATOM 720 C CA . ILE A 1 94 ? 3.258 5.438 2.666 1.00 98.19 94 ILE A CA 1
ATOM 721 C C . ILE A 1 94 ? 1.813 5.413 2.171 1.00 98.19 94 ILE A C 1
ATOM 723 O O . ILE A 1 94 ? 1.563 5.411 0.967 1.00 98.19 94 ILE A O 1
ATOM 727 N N . VAL A 1 95 ? 0.865 5.420 3.103 1.00 98.38 95 VAL A N 1
ATOM 728 C CA . VAL A 1 95 ? -0.563 5.600 2.833 1.00 98.38 95 VAL A CA 1
ATOM 729 C C . VAL A 1 95 ? -0.963 6.987 3.319 1.00 98.38 95 VAL A C 1
ATOM 731 O O . VAL A 1 95 ? -0.772 7.317 4.491 1.00 98.38 95 VAL A O 1
ATOM 734 N N . ILE A 1 96 ? -1.523 7.786 2.412 1.00 97.75 96 ILE A N 1
ATOM 735 C CA . ILE A 1 96 ? -2.036 9.135 2.661 1.00 97.75 96 ILE A CA 1
ATOM 736 C C . ILE A 1 96 ? -3.550 9.108 2.410 1.00 97.75 96 ILE A C 1
ATOM 738 O O . ILE A 1 96 ? -3.982 9.269 1.265 1.00 97.75 96 ILE A O 1
ATOM 742 N N . PRO A 1 97 ? -4.364 8.847 3.445 1.00 97.62 97 PRO A N 1
ATOM 743 C CA . PRO A 1 97 ? -5.819 8.853 3.349 1.00 97.62 97 PRO A CA 1
ATOM 744 C C . PRO A 1 97 ? -6.374 10.220 2.959 1.00 97.62 97 PRO A C 1
ATOM 746 O O . PRO A 1 97 ? -5.832 11.249 3.355 1.00 97.62 97 PRO A O 1
ATOM 749 N N . ALA A 1 98 ? -7.489 10.222 2.232 1.00 96.31 98 ALA A N 1
ATOM 750 C CA . ALA A 1 98 ? -8.207 11.447 1.887 1.00 96.31 98 ALA A CA 1
ATOM 751 C C . ALA A 1 98 ? -8.867 12.106 3.114 1.00 96.31 98 ALA A C 1
ATOM 753 O O . ALA A 1 98 ? -8.887 13.328 3.214 1.00 96.31 98 ALA A O 1
ATOM 754 N N . GLU A 1 99 ? -9.367 11.296 4.052 1.00 94.94 99 GLU A N 1
ATOM 755 C CA . GLU A 1 99 ? -10.150 11.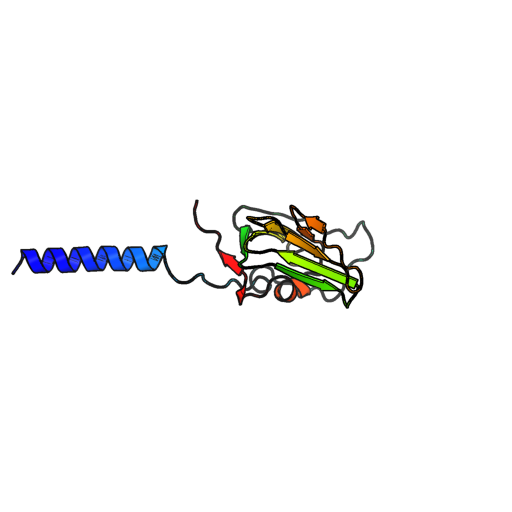742 5.221 1.00 94.94 99 GLU A CA 1
ATOM 756 C C . GLU A 1 99 ? -9.514 11.325 6.564 1.00 94.94 99 GLU A C 1
ATOM 758 O O . GLU A 1 99 ? -10.162 11.342 7.606 1.00 94.94 99 GLU A O 1
ATOM 763 N N . GLY A 1 100 ? -8.238 10.928 6.555 1.00 94.06 100 GLY A N 1
ATOM 764 C CA . GLY A 1 100 ? -7.583 10.298 7.705 1.00 94.06 100 GLY A CA 1
ATOM 765 C C . GLY A 1 100 ? -7.927 8.811 7.864 1.00 94.06 100 GLY A C 1
ATOM 766 O O . GLY A 1 100 ? -8.493 8.164 6.977 1.00 94.06 100 GLY A O 1
ATOM 767 N N . GLY A 1 101 ? -7.514 8.235 8.986 1.00 95.88 101 GLY A N 1
ATOM 768 C CA . GLY A 1 101 ? -7.715 6.828 9.310 1.00 95.88 101 GLY A CA 1
ATOM 769 C C . GLY A 1 101 ? -7.919 6.596 10.797 1.00 95.88 101 GLY A C 1
ATOM 770 O O . GLY A 1 101 ? -7.826 7.515 11.608 1.00 95.88 101 GLY A O 1
ATOM 771 N N . LYS A 1 102 ? -8.162 5.338 11.151 1.00 96.38 102 LYS A N 1
ATOM 772 C CA . LYS A 1 102 ? -8.389 4.886 12.518 1.00 96.38 102 LYS A CA 1
ATOM 773 C C . LYS A 1 102 ? -7.357 3.844 12.922 1.00 96.38 102 LYS A C 1
ATOM 775 O O . LYS A 1 102 ? -7.126 2.871 12.203 1.00 96.38 102 LYS A O 1
ATOM 780 N N . LEU A 1 103 ? -6.779 4.036 14.100 1.00 94.38 103 LEU A N 1
ATOM 781 C CA . LEU A 1 103 ? -6.026 3.034 14.841 1.00 94.38 103 LEU A CA 1
ATOM 782 C C . LEU A 1 103 ? -6.922 2.509 15.962 1.00 94.38 103 LEU A C 1
ATOM 784 O O . LEU A 1 103 ? -7.521 3.285 16.705 1.00 94.38 103 LEU A O 1
ATOM 788 N N . SER A 1 104 ? -7.049 1.195 16.087 1.00 92.69 104 SER A N 1
ATOM 789 C CA . SER A 1 104 ? -7.828 0.574 17.157 1.00 92.69 104 SER A CA 1
ATOM 790 C C . SER A 1 104 ? -7.123 -0.658 17.708 1.00 92.69 104 SER A C 1
ATOM 792 O O . SER A 1 104 ? -6.355 -1.330 17.013 1.00 92.69 104 SER A O 1
ATOM 794 N N . ARG A 1 105 ? -7.390 -0.950 18.980 1.00 87.25 105 ARG A N 1
ATOM 795 C CA . ARG A 1 105 ? -6.916 -2.139 19.687 1.00 87.25 105 ARG A CA 1
ATOM 796 C C . ARG A 1 105 ? -8.120 -2.932 20.165 1.00 87.25 105 ARG A C 1
ATOM 798 O O . ARG A 1 105 ? -9.031 -2.372 20.768 1.00 87.25 105 ARG A O 1
ATOM 805 N N . PHE A 1 106 ? -8.130 -4.238 19.923 1.00 71.75 106 PHE A N 1
ATOM 806 C CA . PHE A 1 106 ? -9.235 -5.074 20.380 1.00 71.75 106 PHE A CA 1
ATOM 807 C C . PHE A 1 106 ? -9.296 -5.078 21.915 1.00 71.75 106 PHE A C 1
ATOM 809 O O . PHE A 1 106 ? -8.266 -5.118 22.591 1.00 71.75 106 PHE A O 1
ATOM 816 N N . GLY A 1 107 ? -10.504 -4.999 22.471 1.00 72.75 107 GLY A N 1
ATOM 817 C CA . GLY A 1 107 ? -10.724 -4.936 23.920 1.00 72.75 107 GLY A CA 1
ATOM 818 C C . GLY A 1 107 ? -10.512 -3.558 24.562 1.00 72.75 107 GLY A C 1
ATOM 819 O O . GLY A 1 107 ? -10.814 -3.402 25.741 1.00 72.75 107 GLY A O 1
ATOM 820 N N . VAL A 1 108 ? -10.059 -2.546 23.811 1.00 70.50 108 VAL A N 1
ATOM 821 C CA . VAL A 1 108 ? -10.025 -1.144 24.254 1.00 70.50 108 VAL A CA 1
ATOM 822 C C . VAL A 1 108 ? -11.008 -0.357 23.388 1.00 70.50 108 VAL A C 1
ATOM 824 O O . VAL A 1 108 ? -10.848 -0.280 22.177 1.00 70.50 108 VAL A O 1
ATOM 827 N N . GLY A 1 109 ? -12.054 0.212 23.994 1.00 67.81 109 GLY A N 1
ATOM 828 C CA . GLY A 1 109 ? -13.145 0.878 23.261 1.00 67.81 109 GLY A CA 1
ATOM 829 C C . GLY A 1 109 ? -12.780 2.211 22.594 1.00 67.81 109 GLY A C 1
ATOM 830 O O . GLY A 1 109 ? -13.626 2.805 21.933 1.00 67.81 109 GLY A O 1
ATOM 831 N N . ALA A 1 110 ? -11.550 2.697 22.770 1.00 76.06 110 ALA A N 1
ATOM 832 C CA . ALA A 1 110 ? -11.079 3.942 22.179 1.00 76.06 110 ALA A CA 1
ATOM 833 C C . ALA A 1 110 ? -10.314 3.662 20.878 1.00 76.06 110 ALA A C 1
ATOM 835 O O . ALA A 1 110 ? -9.389 2.850 20.851 1.00 76.06 110 ALA A O 1
ATOM 836 N N . SER A 1 111 ? -10.704 4.355 19.810 1.00 89.12 111 SER A N 1
ATOM 837 C CA . SER A 1 111 ? -9.961 4.410 18.553 1.00 89.12 111 SER A CA 1
ATOM 838 C C . SER A 1 111 ? -9.326 5.788 18.406 1.00 89.12 111 SER A C 1
ATOM 840 O O . SER A 1 111 ? -9.949 6.795 18.736 1.00 89.12 111 SER A O 1
ATOM 842 N N . GLU A 1 112 ? -8.094 5.816 17.914 1.00 93.19 112 GLU A N 1
ATOM 843 C CA . GLU A 1 112 ? -7.321 7.033 17.685 1.00 93.19 112 GLU A CA 1
ATOM 844 C C . GLU A 1 112 ? -7.369 7.423 16.206 1.00 93.19 112 GLU A C 1
ATOM 846 O O . GLU A 1 112 ? -7.350 6.563 15.319 1.00 93.19 112 GLU A O 1
ATOM 851 N N . ASP A 1 113 ? -7.423 8.727 15.944 1.00 95.69 113 ASP A N 1
ATOM 852 C CA . ASP A 1 113 ? -7.297 9.274 14.597 1.00 95.69 113 ASP A CA 1
ATOM 853 C C . ASP A 1 113 ? -5.837 9.280 14.151 1.00 95.69 113 ASP A C 1
ATOM 855 O O . ASP A 1 113 ? -4.943 9.697 14.887 1.00 95.69 113 ASP A O 1
ATOM 859 N N . ILE A 1 114 ? -5.600 8.854 12.913 1.00 96.25 114 ILE A N 1
ATOM 860 C CA . ILE A 1 114 ? -4.282 8.907 12.282 1.00 96.25 114 ILE A CA 1
ATOM 861 C C . ILE A 1 114 ? -4.349 9.685 10.971 1.00 96.25 114 ILE A C 1
ATOM 863 O O . ILE A 1 114 ? -5.289 9.547 10.189 1.00 96.25 114 ILE A O 1
ATOM 867 N N . ALA A 1 115 ? -3.324 10.494 10.708 1.00 96.88 115 ALA A N 1
ATOM 868 C CA . ALA A 1 115 ? -3.232 11.259 9.468 1.00 96.88 115 ALA A CA 1
ATOM 869 C C . ALA A 1 115 ? -2.656 10.424 8.319 1.00 96.88 115 ALA A C 1
ATOM 871 O O . ALA A 1 115 ? -3.158 10.492 7.204 1.00 96.88 115 ALA A O 1
ATOM 872 N N . HIS A 1 116 ? -1.613 9.630 8.582 1.00 96.81 116 HIS A N 1
ATOM 873 C CA . HIS A 1 116 ? -0.873 8.860 7.578 1.00 96.81 116 HIS A CA 1
ATOM 874 C C . HIS A 1 116 ? -0.395 7.525 8.155 1.00 96.81 116 HIS A C 1
ATOM 876 O O . HIS A 1 116 ? -0.254 7.383 9.370 1.00 96.81 116 HIS A O 1
ATOM 882 N N . VAL A 1 117 ? -0.085 6.566 7.280 1.00 97.31 117 VAL A N 1
ATOM 883 C CA . VAL A 1 117 ? 0.534 5.287 7.662 1.00 97.31 117 VAL A CA 1
ATOM 884 C C . VAL A 1 117 ? 1.875 5.150 6.954 1.00 97.31 117 VAL A C 1
ATOM 886 O O . VAL A 1 117 ? 1.927 5.203 5.728 1.00 97.31 117 VAL A O 1
ATOM 889 N N . TRP A 1 118 ? 2.952 4.934 7.710 1.00 97.19 118 TRP A N 1
ATOM 890 C CA . TRP A 1 118 ? 4.272 4.608 7.166 1.00 97.19 118 TRP A CA 1
ATOM 891 C C . TRP A 1 118 ? 4.634 3.165 7.511 1.00 97.19 118 TRP A C 1
ATOM 893 O O . TRP A 1 118 ? 4.569 2.767 8.673 1.00 97.19 118 TRP A O 1
ATOM 903 N N . LEU A 1 119 ? 5.010 2.368 6.511 1.00 95.44 119 LEU A N 1
ATOM 904 C CA . LEU A 1 119 ? 5.202 0.928 6.661 1.00 95.44 119 LEU A CA 1
ATOM 905 C C . LEU A 1 119 ? 6.580 0.497 6.172 1.00 95.44 119 LEU A C 1
ATOM 907 O O . LEU A 1 119 ? 7.006 0.837 5.069 1.00 95.44 119 LEU A O 1
ATOM 911 N N . ARG A 1 120 ? 7.233 -0.351 6.967 1.00 92.81 120 ARG A N 1
ATOM 912 C CA . ARG A 1 120 ? 8.335 -1.216 6.534 1.00 92.81 120 ARG A CA 1
ATOM 913 C C . ARG A 1 120 ? 7.832 -2.649 6.577 1.00 92.81 120 ARG A C 1
ATOM 915 O O . ARG A 1 120 ? 7.218 -3.058 7.558 1.00 92.81 120 ARG A O 1
ATOM 922 N N . PHE A 1 121 ? 8.068 -3.402 5.513 1.00 92.38 121 PHE A N 1
ATOM 923 C CA . PHE A 1 121 ? 7.568 -4.766 5.388 1.00 92.38 121 PHE A CA 1
ATOM 924 C C . PHE A 1 121 ? 8.482 -5.602 4.500 1.00 92.38 121 PHE A C 1
ATOM 926 O O . PHE A 1 121 ? 9.288 -5.085 3.729 1.00 92.38 121 PHE A O 1
ATOM 933 N N . HIS A 1 122 ? 8.347 -6.921 4.615 1.00 92.94 122 HIS A N 1
ATOM 934 C CA . HIS A 1 122 ? 9.009 -7.842 3.706 1.00 92.94 122 HIS A CA 1
ATOM 935 C C . HIS A 1 122 ? 8.334 -7.769 2.321 1.00 92.94 122 HIS A C 1
ATOM 937 O O . HIS A 1 122 ? 7.114 -7.937 2.276 1.00 92.94 122 HIS A O 1
ATOM 943 N N . PRO A 1 123 ? 9.065 -7.619 1.195 1.00 94.62 123 PRO A N 1
ATOM 944 C CA . PRO A 1 123 ? 8.460 -7.335 -0.114 1.00 94.62 123 PRO A CA 1
ATOM 945 C C . PRO A 1 123 ? 7.384 -8.346 -0.553 1.00 94.62 123 PRO A C 1
ATOM 947 O O . PRO A 1 123 ? 6.373 -7.968 -1.132 1.00 94.62 123 PRO A O 1
ATOM 950 N N . ARG A 1 124 ? 7.529 -9.631 -0.185 1.00 94.75 124 ARG A N 1
ATOM 951 C CA . ARG A 1 124 ? 6.511 -10.681 -0.435 1.00 94.75 124 ARG A CA 1
ATOM 952 C C . ARG A 1 124 ? 5.135 -10.424 0.187 1.00 94.75 124 ARG A C 1
ATOM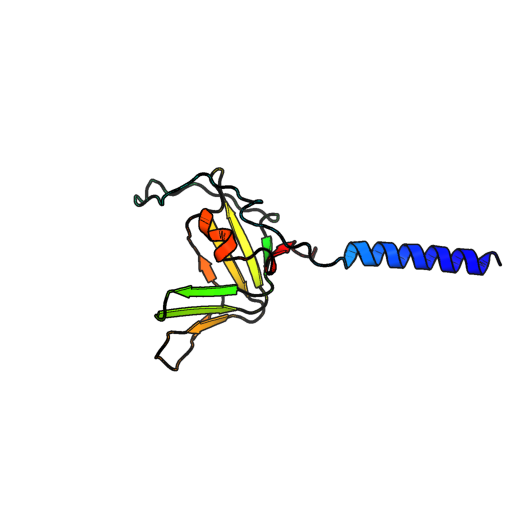 954 O O . ARG A 1 124 ? 4.178 -11.088 -0.186 1.00 94.75 124 ARG A O 1
ATOM 961 N N . GLN A 1 125 ? 5.033 -9.532 1.167 1.00 95.00 125 GLN A N 1
ATOM 962 C CA . GLN A 1 125 ? 3.764 -9.208 1.818 1.00 95.00 125 GLN A CA 1
ATOM 963 C C . GLN A 1 125 ? 2.984 -8.120 1.069 1.00 95.00 125 GLN A C 1
ATOM 965 O O . GLN A 1 125 ? 1.870 -7.815 1.486 1.00 95.00 125 GLN A O 1
ATOM 970 N N . ILE A 1 126 ? 3.530 -7.531 -0.005 1.00 96.81 126 ILE A N 1
ATOM 971 C CA . ILE A 1 126 ? 2.929 -6.350 -0.637 1.00 96.81 126 ILE A CA 1
ATOM 972 C C . ILE A 1 126 ? 1.489 -6.584 -1.108 1.00 96.81 126 ILE A C 1
ATOM 974 O O . ILE A 1 126 ? 0.640 -5.762 -0.794 1.00 96.81 126 ILE A O 1
ATOM 978 N N . ASP A 1 127 ? 1.170 -7.726 -1.721 1.00 95.69 127 ASP A N 1
ATOM 979 C CA . ASP A 1 127 ? -0.204 -8.020 -2.165 1.00 95.69 127 ASP A CA 1
ATOM 980 C C . ASP A 1 127 ? -1.156 -8.337 -1.009 1.00 95.69 127 ASP A C 1
ATOM 982 O O . ASP A 1 127 ? -2.369 -8.186 -1.128 1.00 95.69 127 ASP A O 1
ATOM 986 N N . ARG A 1 128 ? -0.627 -8.777 0.136 1.00 95.75 128 ARG A N 1
ATOM 987 C CA . ARG A 1 128 ? -1.441 -8.944 1.343 1.00 95.75 128 ARG A CA 1
ATOM 988 C C . ARG A 1 128 ? -1.774 -7.586 1.959 1.00 95.75 128 ARG A C 1
ATOM 990 O O . ARG A 1 128 ? -2.887 -7.398 2.440 1.00 95.75 128 ARG A O 1
ATOM 997 N N . LEU A 1 129 ? -0.804 -6.673 1.979 1.00 97.25 129 LEU A N 1
ATOM 998 C CA . LEU A 1 129 ? -0.963 -5.317 2.509 1.00 97.25 129 LEU A CA 1
ATOM 999 C C . LEU A 1 129 ? -1.806 -4.437 1.579 1.00 97.25 129 LEU A C 1
ATOM 1001 O O . LEU A 1 129 ? -2.581 -3.608 2.049 1.00 97.25 129 LEU A O 1
ATOM 1005 N N . PHE A 1 130 ? -1.671 -4.647 0.272 1.00 97.62 130 PHE A N 1
ATOM 1006 C CA . PHE A 1 130 ? -2.318 -3.884 -0.787 1.00 97.62 130 PHE A CA 1
ATOM 1007 C C . PHE A 1 130 ? -2.845 -4.845 -1.862 1.00 97.62 130 PHE A C 1
ATOM 1009 O O . PHE A 1 130 ? -2.210 -5.019 -2.905 1.00 97.62 130 PHE A O 1
ATOM 1016 N N . PRO A 1 131 ? -3.995 -5.496 -1.621 1.00 96.94 131 PRO A N 1
ATOM 1017 C CA . PRO A 1 131 ? -4.584 -6.408 -2.591 1.00 96.94 131 PRO A CA 1
ATOM 1018 C C . PRO A 1 131 ? -4.753 -5.743 -3.964 1.00 96.94 131 PRO A C 1
ATOM 1020 O O . PRO A 1 131 ? -5.184 -4.589 -4.021 1.00 96.94 131 PRO A O 1
ATOM 1023 N N . PRO A 1 132 ? -4.519 -6.445 -5.089 1.00 95.88 132 PRO A N 1
ATOM 1024 C CA . PRO A 1 132 ? -4.643 -5.840 -6.418 1.00 95.88 132 PRO A CA 1
ATOM 1025 C C . PRO A 1 132 ? -6.017 -5.208 -6.667 1.00 95.88 132 PRO A C 1
ATOM 1027 O O . PRO A 1 132 ? -6.135 -4.200 -7.352 1.00 95.88 132 PRO A O 1
ATOM 1030 N N . THR A 1 133 ? -7.069 -5.751 -6.046 1.00 95.06 133 THR A N 1
ATOM 1031 C CA . THR A 1 133 ? -8.442 -5.226 -6.113 1.00 95.06 133 THR A CA 1
ATOM 1032 C C . THR A 1 133 ? -8.642 -3.880 -5.419 1.00 95.06 133 THR A C 1
ATOM 1034 O O . THR A 1 133 ? -9.711 -3.289 -5.545 1.00 95.06 133 THR A O 1
ATOM 1037 N N . THR A 1 134 ? -7.673 -3.421 -4.626 1.00 96.25 134 THR A N 1
ATOM 1038 C CA . THR A 1 134 ? -7.726 -2.125 -3.941 1.00 96.25 134 THR A CA 1
ATOM 1039 C C . THR A 1 134 ? -6.806 -1.087 -4.561 1.00 96.25 134 THR A C 1
ATOM 1041 O O . THR A 1 134 ? -6.947 0.077 -4.210 1.00 96.25 134 THR A O 1
ATOM 1044 N N . VAL A 1 135 ? -5.885 -1.476 -5.448 1.00 97.00 135 VAL A N 1
ATOM 1045 C CA . VAL A 1 135 ? -4.849 -0.595 -6.003 1.00 97.00 135 VAL A CA 1
ATOM 1046 C C . VAL A 1 135 ? -5.160 -0.265 -7.456 1.00 97.00 135 VAL A C 1
ATOM 1048 O O . VAL A 1 135 ? -5.390 -1.158 -8.262 1.00 97.00 135 VAL A O 1
ATOM 1051 N N . SER A 1 136 ? -5.089 1.009 -7.824 1.00 95.38 136 SER A N 1
ATOM 1052 C CA . SER A 1 136 ? -5.222 1.462 -9.211 1.00 95.38 136 SER A CA 1
ATOM 1053 C C . SER A 1 136 ? -4.204 2.551 -9.544 1.00 95.38 136 SER A C 1
ATOM 1055 O O . SER A 1 136 ? -3.563 3.113 -8.653 1.00 95.38 136 SER A O 1
ATOM 1057 N N . ALA A 1 137 ? -4.012 2.822 -10.836 1.00 90.94 137 ALA A N 1
ATOM 1058 C CA . ALA A 1 137 ? -3.116 3.885 -11.283 1.00 90.94 137 ALA A CA 1
ATOM 1059 C C . ALA A 1 137 ? -3.529 5.242 -10.690 1.00 90.94 137 ALA A C 1
ATOM 1061 O O . ALA A 1 137 ? -4.718 5.510 -10.507 1.00 90.94 137 ALA A O 1
ATOM 1062 N N . ALA A 1 138 ? -2.554 6.115 -10.429 1.00 82.00 138 ALA A N 1
ATOM 1063 C CA . ALA A 1 138 ? -2.859 7.508 -10.138 1.00 82.00 138 ALA A CA 1
ATOM 1064 C C . ALA A 1 138 ? -3.649 8.127 -11.301 1.00 82.00 138 ALA A C 1
ATOM 1066 O O . ALA A 1 138 ? -3.242 8.037 -12.460 1.00 82.00 138 ALA A O 1
ATOM 1067 N N . SER A 1 139 ? -4.785 8.757 -10.997 1.00 68.44 139 SER A N 1
ATOM 1068 C CA . SER A 1 139 ? -5.449 9.636 -11.956 1.00 68.44 139 SER A CA 1
ATOM 1069 C C . SER A 1 139 ? -4.506 10.788 -12.299 1.00 68.44 139 SER A C 1
ATOM 1071 O O . SER A 1 139 ? -3.888 11.359 -11.399 1.00 68.44 139 SER A O 1
ATOM 1073 N N . ALA A 1 140 ? -4.391 11.117 -13.587 1.00 55.47 140 ALA A N 1
ATOM 1074 C CA . ALA A 1 140 ? -3.684 12.316 -14.013 1.00 55.47 140 ALA A CA 1
ATOM 1075 C C . ALA A 1 140 ? -4.365 13.540 -13.376 1.00 55.47 140 ALA A C 1
ATOM 1077 O O . ALA A 1 140 ? -5.573 13.719 -13.536 1.00 55.47 140 ALA A O 1
ATOM 1078 N N . THR A 1 141 ? -3.604 14.312 -12.601 1.00 42.22 141 THR A N 1
ATOM 1079 C CA . THR A 1 141 ? -3.987 15.656 -12.136 1.00 42.22 141 THR A CA 1
ATOM 1080 C C . THR A 1 141 ? -3.930 16.662 -13.264 1.00 42.22 141 THR A C 1
ATOM 1082 O O . THR A 1 141 ? -2.941 16.594 -14.030 1.00 42.22 141 THR A O 1
#

Solvent-accessible surface area (backbone atoms only — not comparable to full-atom values): 7947 Å² total; per-residue (Å²): 110,71,69,59,54,53,52,53,52,53,50,51,52,53,52,54,52,46,50,70,77,64,45,78,78,58,59,41,53,53,43,76,73,34,47,59,84,70,89,71,85,77,90,53,79,89,65,62,75,73,69,51,72,57,81,90,36,38,29,32,26,62,48,43,64,50,71,54,81,71,59,36,36,40,39,32,50,42,22,41,33,40,45,32,27,41,95,64,9,38,53,33,39,39,39,44,32,77,85,28,29,40,40,38,33,62,97,47,97,66,67,46,84,36,68,64,47,80,44,76,58,62,39,84,45,44,42,75,62,47,38,32,92,34,27,23,68,52,77,87,128

Mean predicted aligned error: 8.94 Å

Secondary structure (DSSP, 8-state):
-HHHHHHHHHHHHHHHHHHHHSPPP-B--HHHHS-----S---SGGGPPP-B--GGGEEEES-EEEEETTTEEEEESSEEEEEEEETTEEEEEEEEESS-EEEE-TT---EEEES-EEEE--GGGHHHHS-GGGEEEPPP-